Protein AF-A0A7L4RDP9-F1 (afdb_monomer)

Structure (mmCIF, N/CA/C/O backbone):
data_AF-A0A7L4RDP9-F1
#
_entry.id   AF-A0A7L4RDP9-F1
#
loop_
_atom_site.group_PDB
_atom_site.id
_atom_site.type_symbol
_atom_site.label_atom_id
_atom_site.label_alt_id
_atom_site.label_comp_id
_atom_site.label_asym_id
_atom_site.label_entity_id
_atom_site.label_seq_id
_atom_site.pdbx_PDB_ins_code
_atom_site.Cartn_x
_atom_site.Cartn_y
_atom_site.Cartn_z
_atom_site.occupancy
_atom_site.B_iso_or_equiv
_atom_site.auth_s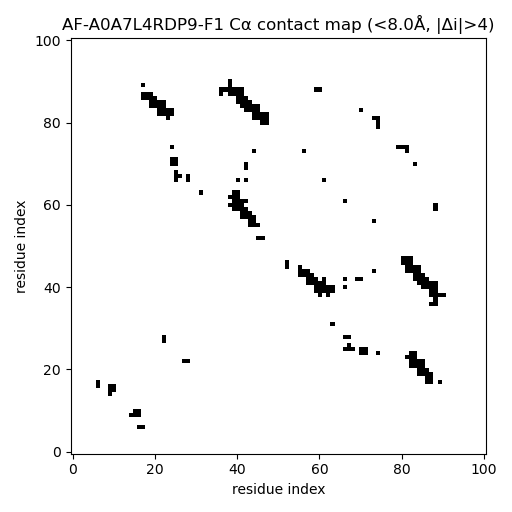eq_id
_atom_site.auth_comp_id
_atom_site.auth_asym_id
_atom_site.auth_atom_id
_atom_site.pdbx_PDB_model_num
ATOM 1 N N . MET A 1 1 ? -12.356 9.983 -6.455 1.00 62.16 1 MET A N 1
ATOM 2 C CA . MET A 1 1 ? -11.419 9.729 -5.339 1.00 62.16 1 MET A CA 1
ATOM 3 C C . MET A 1 1 ? -10.120 10.468 -5.641 1.00 62.16 1 MET A C 1
ATOM 5 O O . MET A 1 1 ? -9.216 9.878 -6.211 1.00 62.16 1 MET A O 1
ATOM 9 N N . ARG A 1 2 ? -10.048 11.765 -5.291 1.00 71.62 2 ARG A N 1
ATOM 10 C CA . ARG A 1 2 ? -8.986 12.687 -5.755 1.00 71.62 2 ARG A CA 1
ATOM 11 C C . ARG A 1 2 ? -7.548 12.222 -5.465 1.00 71.62 2 ARG A C 1
ATOM 13 O O . ARG A 1 2 ? -6.600 12.575 -6.150 1.00 71.62 2 ARG A O 1
ATOM 20 N N . LYS A 1 3 ? -7.402 11.374 -4.447 1.00 77.06 3 LYS A N 1
ATOM 21 C CA . LYS A 1 3 ? -6.139 10.816 -3.945 1.00 77.06 3 LYS A CA 1
ATOM 22 C C . LYS A 1 3 ? -5.421 9.913 -4.955 1.00 77.06 3 LYS A C 1
ATOM 24 O O . LYS A 1 3 ? -4.215 9.723 -4.847 1.00 77.06 3 LYS A O 1
ATOM 29 N N . LEU A 1 4 ? -6.159 9.365 -5.922 1.00 84.62 4 LEU A N 1
ATOM 30 C CA . LEU A 1 4 ? -5.625 8.494 -6.967 1.00 84.62 4 LEU A CA 1
ATOM 31 C C . LEU A 1 4 ? -5.551 9.186 -8.329 1.00 84.62 4 LEU A C 1
ATOM 33 O O . LEU A 1 4 ? -5.132 8.540 -9.278 1.00 84.62 4 LEU A O 1
ATOM 37 N N . ASP A 1 5 ? -5.908 10.471 -8.444 1.00 85.62 5 ASP A N 1
ATOM 38 C CA . ASP A 1 5 ? -5.995 11.157 -9.742 1.00 85.62 5 ASP A CA 1
ATOM 39 C C . ASP A 1 5 ? -4.660 11.113 -10.500 1.00 85.62 5 ASP A C 1
ATOM 41 O O . ASP A 1 5 ? -4.646 10.845 -11.697 1.00 85.62 5 ASP A O 1
ATOM 45 N N . GLY A 1 6 ? -3.530 11.262 -9.799 1.00 83.25 6 GLY A N 1
ATOM 46 C CA . GLY A 1 6 ? -2.202 11.113 -10.403 1.00 83.25 6 GLY A CA 1
ATOM 47 C C . GLY A 1 6 ? -1.947 9.707 -10.960 1.00 83.25 6 GLY A C 1
ATOM 48 O O . GLY A 1 6 ? -1.512 9.570 -12.099 1.00 83.25 6 GLY A O 1
ATOM 49 N N . LEU A 1 7 ? -2.266 8.657 -10.195 1.00 85.25 7 LEU A N 1
ATOM 50 C CA . LEU A 1 7 ? -2.105 7.261 -10.629 1.00 85.25 7 LEU A CA 1
ATOM 51 C C . LEU A 1 7 ? -3.071 6.903 -11.772 1.00 85.25 7 LEU A C 1
ATOM 53 O O . LEU A 1 7 ? -2.691 6.250 -12.743 1.00 85.25 7 LEU A O 1
ATOM 57 N N . ILE A 1 8 ? -4.313 7.388 -11.697 1.00 89.69 8 ILE A N 1
ATOM 58 C CA . ILE A 1 8 ? -5.325 7.245 -12.749 1.00 89.69 8 ILE A CA 1
ATOM 59 C C . ILE A 1 8 ? -4.841 7.909 -14.039 1.00 89.69 8 ILE A C 1
ATOM 61 O O . ILE A 1 8 ? -4.956 7.315 -15.109 1.00 89.69 8 ILE A O 1
ATOM 65 N N . GLU A 1 9 ? -4.269 9.108 -13.953 1.00 89.56 9 GLU A N 1
ATOM 66 C CA . GLU A 1 9 ? -3.780 9.844 -15.114 1.00 89.56 9 GLU A CA 1
ATOM 67 C C . GLU A 1 9 ? -2.547 9.187 -15.747 1.00 89.56 9 GLU A C 1
ATOM 69 O O . GLU A 1 9 ? -2.476 9.089 -16.974 1.00 89.56 9 GLU A O 1
ATOM 74 N N . LEU A 1 10 ? -1.615 8.668 -14.938 1.00 87.44 10 LEU A N 1
ATOM 75 C CA . LEU A 1 10 ? -0.493 7.861 -15.433 1.00 87.44 10 LEU A CA 1
ATOM 76 C C . LEU A 1 10 ? -0.998 6.637 -16.205 1.00 87.44 10 LEU A C 1
ATOM 78 O O . LEU A 1 10 ? -0.603 6.427 -17.354 1.00 87.44 10 LEU A O 1
ATOM 82 N N . ARG A 1 11 ? -1.934 5.881 -15.612 1.00 89.62 11 ARG A N 1
ATOM 83 C CA . ARG A 1 11 ? -2.554 4.713 -16.251 1.00 89.62 11 ARG A CA 1
ATOM 84 C C . ARG A 1 11 ? -3.277 5.094 -17.547 1.00 89.62 11 ARG A C 1
ATOM 86 O O . ARG A 1 11 ? -3.110 4.412 -18.554 1.00 89.62 11 ARG A O 1
ATOM 93 N N . ARG A 1 12 ? -4.027 6.202 -17.562 1.00 90.56 12 ARG A N 1
ATOM 94 C CA . ARG A 1 12 ? -4.745 6.702 -18.751 1.00 90.56 12 ARG A CA 1
ATOM 95 C C . ARG A 1 12 ? -3.804 7.045 -19.908 1.00 90.56 12 ARG A C 1
ATOM 97 O O . ARG A 1 12 ? -4.175 6.865 -21.062 1.00 90.56 12 ARG A O 1
ATOM 104 N N . ARG A 1 13 ? -2.597 7.532 -19.610 1.00 89.50 13 ARG A N 1
ATOM 105 C CA . ARG A 1 13 ? -1.572 7.878 -20.608 1.00 89.50 13 ARG A CA 1
ATOM 106 C C . ARG A 1 13 ? -0.695 6.698 -21.035 1.00 89.50 13 ARG A C 1
ATOM 108 O O . ARG A 1 13 ? 0.214 6.901 -21.833 1.00 89.50 13 ARG A O 1
ATOM 115 N N . GLY A 1 14 ? -0.931 5.495 -20.506 1.00 88.25 14 GLY A N 1
ATOM 116 C CA . GLY A 1 14 ? -0.085 4.327 -20.770 1.00 88.25 14 GLY A CA 1
ATOM 117 C C . GLY A 1 14 ? 1.329 4.458 -20.196 1.00 88.25 14 GLY A C 1
ATOM 118 O O . GLY A 1 14 ? 2.249 3.800 -20.675 1.00 88.25 14 GLY A O 1
ATOM 119 N N . LEU A 1 15 ? 1.521 5.329 -19.200 1.00 86.25 15 LEU A N 1
ATOM 120 C CA . LEU A 1 15 ? 2.798 5.481 -18.511 1.00 86.25 15 LEU A CA 1
ATOM 121 C C . LEU A 1 15 ? 2.956 4.394 -17.438 1.00 86.25 15 LEU A C 1
ATOM 123 O O . LEU A 1 15 ? 1.947 3.893 -16.931 1.00 86.25 15 LEU A O 1
ATOM 127 N N . PRO A 1 16 ? 4.199 4.051 -17.043 1.00 84.50 16 PRO A N 1
ATOM 128 C CA . PRO A 1 16 ? 4.434 3.131 -15.939 1.00 84.50 16 PRO A CA 1
ATOM 129 C C . PRO A 1 16 ? 3.688 3.590 -14.684 1.00 84.50 16 PRO A C 1
ATOM 131 O O . PRO A 1 16 ? 3.947 4.666 -14.146 1.00 84.50 16 PRO A O 1
ATOM 134 N N . CYS A 1 17 ? 2.755 2.763 -14.222 1.00 85.75 17 CYS A N 1
ATOM 135 C CA . CYS A 1 17 ? 2.006 2.981 -12.996 1.00 85.75 17 CYS A CA 1
ATOM 136 C C . CYS A 1 17 ? 1.878 1.657 -12.226 1.00 85.75 17 CYS A C 1
ATOM 138 O O . CYS A 1 17 ? 1.631 0.634 -12.870 1.00 85.75 17 CYS A O 1
ATOM 140 N N . PRO A 1 18 ? 2.057 1.633 -10.889 1.00 87.19 18 PRO A N 1
ATOM 141 C CA . PRO A 1 18 ? 1.870 0.408 -10.116 1.00 87.19 18 PRO A CA 1
ATOM 142 C C . PRO A 1 18 ? 0.435 -0.078 -10.234 1.00 87.19 18 PRO A C 1
ATOM 144 O O . PRO A 1 18 ? -0.476 0.722 -10.426 1.00 87.19 18 PRO A O 1
ATOM 147 N N . ASP A 1 19 ? 0.211 -1.376 -10.074 1.00 88.75 19 ASP A N 1
ATOM 148 C CA . ASP A 1 19 ? -1.142 -1.867 -9.865 1.00 88.75 19 ASP A CA 1
ATOM 149 C C . ASP A 1 19 ? -1.532 -1.655 -8.407 1.00 88.75 19 ASP A C 1
ATOM 151 O O . ASP A 1 19 ? -1.175 -2.425 -7.521 1.00 88.75 19 ASP A O 1
ATOM 155 N N . TRP A 1 20 ? -2.244 -0.557 -8.160 1.00 91.44 20 TRP A N 1
ATOM 156 C CA . TRP A 1 20 ? -2.780 -0.240 -6.843 1.00 91.44 20 TRP A CA 1
ATOM 157 C C . TRP A 1 20 ? -4.189 -0.811 -6.662 1.00 91.44 20 TRP A C 1
ATOM 159 O O . TRP A 1 20 ? -4.983 -0.916 -7.605 1.00 91.44 20 TRP A O 1
ATOM 169 N N . ARG A 1 21 ? -4.531 -1.096 -5.410 1.00 92.94 21 ARG A N 1
ATOM 170 C CA . ARG A 1 21 ? -5.887 -1.390 -4.948 1.00 92.94 21 ARG A CA 1
ATOM 171 C C . ARG A 1 21 ? -6.205 -0.512 -3.748 1.00 92.94 21 ARG A C 1
ATOM 173 O O . ARG A 1 21 ? -5.320 -0.151 -2.976 1.00 92.94 21 ARG A O 1
ATOM 180 N N . VAL A 1 22 ? -7.477 -0.161 -3.613 1.00 93.56 22 VAL A N 1
ATOM 181 C CA . VAL A 1 22 ? -7.997 0.472 -2.401 1.00 93.56 22 VAL A CA 1
ATOM 182 C C . VAL A 1 22 ? -8.680 -0.612 -1.593 1.00 93.56 22 VAL A C 1
ATOM 184 O O . VAL A 1 22 ? -9.544 -1.295 -2.139 1.00 93.56 22 VAL A O 1
ATOM 187 N N . VAL A 1 23 ? -8.292 -0.751 -0.332 1.00 94.06 23 VAL A N 1
ATOM 188 C CA . VAL A 1 23 ? -8.879 -1.707 0.609 1.00 94.06 23 VAL A CA 1
ATOM 189 C C . VAL A 1 23 ? -9.354 -0.992 1.869 1.00 94.06 23 VAL A C 1
ATOM 191 O O . VAL A 1 23 ? -8.795 0.039 2.247 1.00 94.06 23 VAL A O 1
ATOM 194 N N . ARG A 1 24 ? -10.383 -1.522 2.528 1.00 92.44 24 ARG A N 1
ATOM 195 C CA . ARG A 1 24 ? -10.910 -0.992 3.802 1.00 92.44 24 ARG A CA 1
ATOM 196 C C . ARG A 1 24 ? -10.493 -1.797 5.021 1.00 92.44 24 ARG A C 1
ATOM 198 O O . ARG A 1 24 ? -10.550 -1.301 6.140 1.00 92.44 24 ARG A O 1
ATOM 205 N N . ASN A 1 25 ? -10.110 -3.048 4.816 1.00 92.31 25 ASN A N 1
ATOM 206 C CA . ASN A 1 25 ? -9.785 -3.993 5.874 1.00 92.31 25 ASN A CA 1
ATOM 207 C C . ASN A 1 25 ? -8.910 -5.122 5.310 1.00 92.31 25 ASN A C 1
ATOM 209 O O . ASN A 1 25 ? -8.697 -5.228 4.100 1.00 92.31 25 ASN A O 1
ATOM 213 N N . ALA A 1 26 ? -8.413 -5.973 6.203 1.00 92.62 26 ALA A N 1
ATOM 214 C CA . ALA A 1 26 ? -7.555 -7.093 5.845 1.00 92.62 26 ALA A CA 1
ATOM 215 C C . ALA A 1 26 ? -8.286 -8.264 5.168 1.00 92.62 26 ALA A C 1
ATOM 217 O O . ALA A 1 26 ? -7.619 -9.192 4.735 1.00 92.62 26 ALA A O 1
ATOM 218 N N . SER A 1 27 ? -9.615 -8.250 5.017 1.00 92.44 27 SER A N 1
ATOM 219 C CA . SER A 1 27 ? -10.297 -9.256 4.189 1.00 92.44 27 SER A CA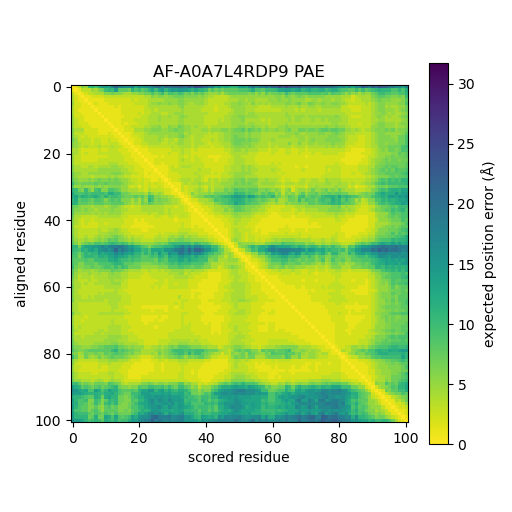 1
ATOM 220 C C . SER A 1 27 ? -10.365 -8.860 2.711 1.00 92.44 27 SER A C 1
ATOM 222 O O . SER A 1 27 ? -10.718 -9.673 1.871 1.00 92.44 27 SER A O 1
ATOM 224 N N . GLU A 1 28 ? -10.029 -7.615 2.360 1.00 93.81 28 GLU A N 1
ATOM 225 C CA . GLU A 1 28 ? -10.049 -7.125 0.972 1.00 93.81 28 GLU A CA 1
ATOM 226 C C . GLU A 1 28 ? -8.704 -7.319 0.232 1.00 93.81 28 GLU A C 1
ATOM 228 O O . GLU A 1 28 ? -8.540 -6.844 -0.893 1.00 93.81 28 GLU A O 1
ATOM 233 N N . ILE A 1 29 ? -7.727 -8.012 0.831 1.00 90.81 29 ILE A N 1
ATOM 234 C CA . ILE A 1 29 ? -6.370 -8.187 0.269 1.00 90.81 29 ILE A CA 1
ATOM 235 C C . ILE A 1 29 ? -6.148 -9.521 -0.464 1.00 90.81 29 ILE A C 1
ATOM 237 O O . ILE A 1 29 ? -5.011 -9.865 -0.784 1.00 90.81 29 ILE A O 1
ATOM 241 N N . ASP A 1 30 ? -7.203 -10.262 -0.796 1.00 88.94 30 ASP A N 1
ATOM 242 C CA . ASP A 1 30 ? -7.082 -11.536 -1.526 1.00 88.94 30 ASP A CA 1
ATOM 243 C C . ASP A 1 30 ? -6.371 -11.383 -2.883 1.00 88.94 30 ASP A C 1
ATOM 245 O O . ASP A 1 30 ? -5.653 -12.280 -3.331 1.00 88.94 30 ASP A O 1
ATOM 249 N N . PHE A 1 31 ? -6.468 -10.198 -3.498 1.00 86.38 31 PHE A N 1
ATOM 250 C CA . PHE A 1 31 ? -5.807 -9.870 -4.766 1.00 86.38 31 PHE A CA 1
ATOM 251 C C . PHE A 1 31 ? -4.274 -10.013 -4.718 1.00 86.38 31 PHE A C 1
ATOM 253 O O . PHE A 1 31 ? -3.636 -10.171 -5.760 1.00 86.38 31 PHE A O 1
ATOM 260 N N . LEU A 1 32 ? -3.658 -9.982 -3.528 1.00 86.12 32 LEU A N 1
ATOM 261 C CA . LEU A 1 32 ? -2.220 -10.221 -3.371 1.00 86.12 32 LEU A CA 1
ATOM 262 C C . LEU A 1 32 ? -1.828 -11.628 -3.852 1.00 86.12 32 LEU A C 1
ATOM 264 O O . LEU A 1 32 ? -0.661 -11.877 -4.161 1.00 86.12 32 LEU A O 1
ATOM 268 N N . GLY A 1 33 ? -2.782 -12.566 -3.892 1.00 80.69 33 GLY A N 1
ATOM 269 C CA . GLY A 1 33 ? -2.664 -13.898 -4.487 1.00 80.69 33 GLY A CA 1
ATOM 270 C C . GLY A 1 33 ? -2.151 -13.885 -5.926 1.00 80.69 33 GLY A C 1
ATOM 271 O O . GLY A 1 33 ? -1.330 -14.723 -6.287 1.00 80.69 33 GLY A O 1
ATOM 272 N N . GLU A 1 34 ? -2.591 -12.900 -6.702 1.00 80.81 34 GLU A N 1
ATOM 273 C CA . GLU A 1 34 ? -2.485 -12.864 -8.163 1.00 80.81 34 GLU A CA 1
ATOM 274 C C . GLU A 1 34 ? -1.282 -12.050 -8.660 1.00 80.81 34 GLU A C 1
ATOM 276 O O . GLU A 1 34 ? -0.904 -12.138 -9.828 1.00 80.81 34 GLU A O 1
ATOM 281 N N . GLN A 1 35 ? -0.671 -11.247 -7.785 1.00 81.56 35 GLN A N 1
ATOM 282 C CA . GLN A 1 35 ? 0.346 -10.267 -8.158 1.00 81.56 35 GLN A CA 1
ATOM 283 C C . GLN A 1 35 ? 1.730 -10.623 -7.610 1.00 81.56 35 GLN A C 1
ATOM 285 O O . GLN A 1 35 ? 1.902 -10.928 -6.427 1.00 81.56 35 GLN A O 1
ATOM 290 N N . ASN A 1 36 ? 2.742 -10.531 -8.476 1.00 83.50 36 ASN A N 1
ATOM 291 C CA . ASN A 1 36 ? 4.139 -10.686 -8.089 1.00 83.50 36 ASN A CA 1
ATOM 292 C C . ASN A 1 36 ? 4.728 -9.332 -7.661 1.00 83.50 36 ASN A C 1
ATOM 294 O O . ASN A 1 36 ? 4.822 -8.409 -8.469 1.00 83.50 36 ASN A O 1
ATOM 298 N N . ALA A 1 37 ? 5.148 -9.231 -6.401 1.00 89.19 37 ALA A N 1
ATOM 299 C CA . ALA A 1 37 ? 5.760 -8.039 -5.822 1.00 89.19 37 ALA A CA 1
ATOM 300 C C . ALA A 1 37 ? 7.052 -8.434 -5.077 1.00 89.19 37 ALA A C 1
ATOM 302 O O . ALA A 1 37 ? 7.036 -8.595 -3.855 1.00 89.19 37 ALA A O 1
ATOM 303 N N . PRO A 1 38 ? 8.179 -8.633 -5.790 1.00 89.25 38 PRO A N 1
ATOM 304 C CA . PRO A 1 38 ? 9.404 -9.201 -5.214 1.00 89.25 38 PRO A CA 1
ATOM 305 C C . PRO A 1 38 ? 10.053 -8.306 -4.150 1.00 89.25 38 PRO A C 1
ATOM 307 O O . PRO A 1 38 ? 10.793 -8.786 -3.300 1.00 89.25 38 PRO A O 1
ATOM 310 N N . LEU A 1 39 ? 9.763 -7.004 -4.185 1.00 92.00 39 LEU A N 1
ATOM 311 C CA . LEU A 1 39 ? 10.233 -6.028 -3.201 1.00 92.00 39 LEU A CA 1
ATOM 312 C C . LEU A 1 39 ? 9.226 -5.814 -2.060 1.00 92.00 39 LEU A C 1
ATOM 314 O O . LEU A 1 39 ? 9.425 -4.936 -1.228 1.00 92.00 39 LEU A O 1
ATOM 318 N N . GLY A 1 40 ? 8.136 -6.581 -2.027 1.00 94.50 40 GLY A N 1
ATOM 319 C CA . GLY A 1 40 ? 7.033 -6.389 -1.095 1.00 94.50 40 GLY A CA 1
ATOM 320 C C . GLY A 1 40 ? 6.067 -5.289 -1.533 1.00 94.50 40 GLY A C 1
ATOM 321 O O . GLY A 1 40 ? 5.958 -4.950 -2.713 1.00 94.50 40 GLY A O 1
ATOM 322 N N . TRP A 1 41 ? 5.342 -4.750 -0.560 1.00 96.06 41 TRP A N 1
ATOM 323 C CA . TRP A 1 41 ? 4.191 -3.878 -0.767 1.00 96.06 41 TRP A CA 1
ATOM 324 C C . TRP A 1 41 ? 4.338 -2.548 -0.032 1.00 96.06 41 TRP A C 1
ATOM 326 O O . TRP A 1 41 ? 4.949 -2.454 1.036 1.00 96.06 41 TRP A O 1
ATOM 336 N N . ILE A 1 42 ? 3.733 -1.517 -0.611 1.00 95.75 42 ILE A N 1
ATOM 337 C CA . ILE A 1 42 ? 3.497 -0.215 0.001 1.00 95.75 42 ILE A CA 1
ATOM 338 C C . ILE A 1 42 ? 2.041 -0.175 0.449 1.00 95.75 42 ILE A C 1
ATOM 340 O O . ILE A 1 42 ? 1.140 -0.455 -0.339 1.00 95.75 42 ILE A O 1
ATOM 344 N N . ILE A 1 43 ? 1.824 0.210 1.702 1.00 96.50 43 ILE A N 1
ATOM 345 C CA . ILE A 1 43 ? 0.509 0.397 2.310 1.00 96.50 43 ILE A CA 1
ATOM 346 C C . ILE A 1 43 ? 0.460 1.838 2.800 1.00 96.50 43 ILE A C 1
ATOM 348 O O . ILE A 1 43 ? 1.194 2.212 3.716 1.00 96.50 43 ILE A O 1
ATOM 352 N N . ARG A 1 44 ? -0.378 2.663 2.174 1.00 93.75 44 ARG A N 1
ATOM 353 C CA . ARG A 1 44 ? -0.609 4.055 2.575 1.00 93.75 44 ARG A CA 1
ATOM 354 C C . ARG A 1 44 ? -2.014 4.193 3.124 1.00 93.75 44 ARG A C 1
ATOM 356 O O . ARG A 1 44 ? -2.969 3.852 2.432 1.00 93.75 44 ARG A O 1
ATOM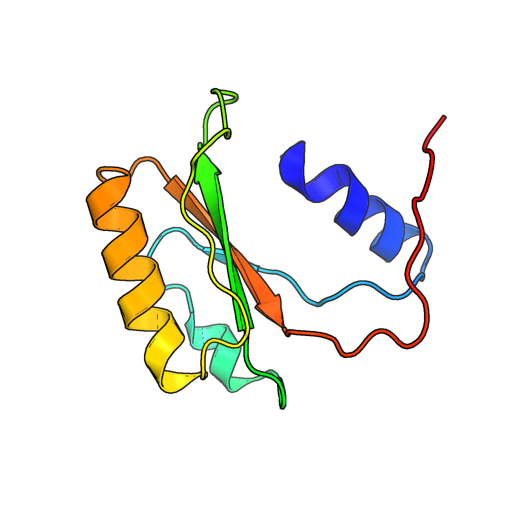 363 N N . SER A 1 45 ? -2.139 4.764 4.313 1.00 93.44 45 SER A N 1
ATOM 364 C CA . SER A 1 45 ? -3.450 5.104 4.855 1.00 93.44 45 SER A CA 1
ATOM 365 C C . SER A 1 45 ? -3.937 6.457 4.347 1.00 93.44 45 SER A C 1
ATOM 367 O O . SER A 1 45 ? -3.165 7.405 4.202 1.00 93.44 45 SER A O 1
ATOM 369 N N . CYS A 1 46 ? -5.239 6.543 4.121 1.00 90.31 46 CYS A N 1
ATOM 370 C CA . CYS A 1 46 ? -5.966 7.720 3.675 1.00 90.31 46 CYS A CA 1
ATOM 371 C C . CYS A 1 46 ? -7.284 7.804 4.452 1.00 90.31 46 CYS A C 1
ATOM 373 O O . CYS A 1 46 ? -7.831 6.785 4.858 1.00 90.31 46 CYS A O 1
ATOM 375 N N . LEU A 1 47 ? -7.835 9.000 4.637 1.00 87.69 47 LEU A N 1
ATOM 376 C CA . LEU A 1 47 ? -9.189 9.159 5.188 1.00 87.69 47 LEU A CA 1
A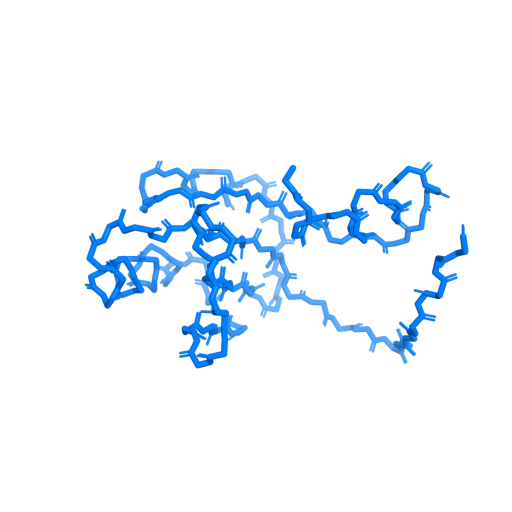TOM 377 C C . LEU A 1 47 ? -10.218 9.095 4.050 1.00 87.69 47 LEU A C 1
ATOM 379 O O . LEU A 1 47 ? -9.920 9.543 2.941 1.00 87.69 47 LEU A O 1
ATOM 383 N N . GLU A 1 48 ? -11.418 8.551 4.270 1.00 78.56 48 GLU A N 1
ATOM 384 C CA . GLU A 1 48 ? -12.467 8.566 3.228 1.00 78.56 48 GLU A CA 1
ATOM 385 C C . GLU A 1 48 ? -12.875 10.005 2.879 1.00 78.56 48 GLU A C 1
ATOM 387 O O . GLU A 1 48 ? -12.865 10.410 1.711 1.00 78.56 48 GLU A O 1
ATOM 392 N N . GLU A 1 49 ? -13.115 10.812 3.907 1.00 74.81 49 GLU A N 1
ATOM 393 C CA . GLU A 1 49 ? -13.452 12.227 3.795 1.00 74.81 49 GLU A CA 1
ATOM 394 C C . GLU A 1 49 ? -12.173 13.066 3.700 1.00 74.81 49 GLU A C 1
ATOM 396 O O . GLU A 1 49 ? -11.131 12.669 4.214 1.00 74.81 49 GLU A O 1
ATOM 401 N N . GLY A 1 50 ? -12.202 14.196 2.988 1.00 65.19 50 GLY A N 1
ATOM 402 C CA . GLY A 1 50 ? -11.026 15.008 2.622 1.00 65.19 50 GLY A CA 1
ATOM 403 C C . GLY A 1 50 ? -10.320 15.732 3.779 1.00 65.19 50 GLY A C 1
ATOM 404 O O . GLY A 1 50 ? -10.024 16.916 3.654 1.00 65.19 50 GLY A O 1
ATOM 405 N N . GLY A 1 51 ? -10.085 15.042 4.894 1.00 70.31 51 GLY A N 1
ATOM 406 C CA . GLY A 1 51 ? -9.356 15.517 6.059 1.00 70.31 51 GLY A CA 1
ATOM 407 C C . GLY A 1 51 ? -7.844 15.555 5.848 1.00 70.31 51 GLY A C 1
ATOM 408 O O . GLY A 1 51 ? -7.312 15.112 4.830 1.00 70.31 51 GLY A O 1
ATOM 409 N N . ASN A 1 52 ? -7.151 16.109 6.843 1.00 74.50 52 ASN A N 1
ATOM 410 C CA . ASN A 1 52 ? -5.700 16.227 6.834 1.00 74.50 52 ASN A CA 1
ATOM 411 C C . ASN A 1 52 ? -5.044 14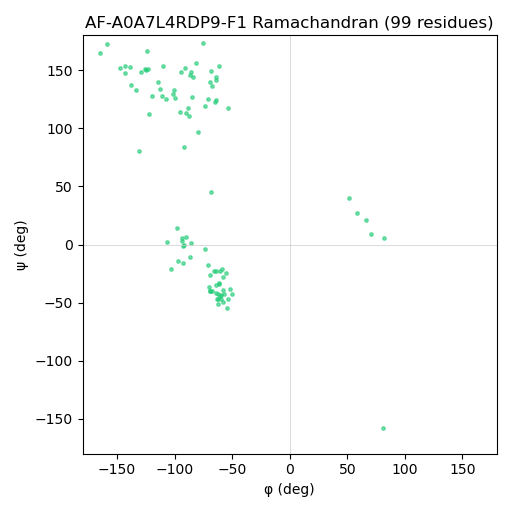.837 6.873 1.00 74.50 52 ASN A C 1
ATOM 413 O O . ASN A 1 52 ? -5.275 14.064 7.800 1.00 74.50 52 ASN A O 1
ATOM 417 N N . GLU A 1 53 ? -4.216 14.539 5.873 1.00 78.06 53 GLU A N 1
ATOM 418 C CA . GLU A 1 53 ? -3.490 13.269 5.770 1.00 78.06 53 GLU A CA 1
ATOM 419 C C . GLU A 1 53 ? -2.089 13.315 6.401 1.00 78.06 53 GLU A C 1
ATOM 421 O O . GLU A 1 53 ? -1.364 12.317 6.393 1.00 78.06 53 GLU A O 1
ATOM 426 N N . LEU A 1 54 ? -1.682 14.469 6.940 1.00 79.81 54 LEU A N 1
ATOM 427 C CA . LEU A 1 54 ? -0.379 14.626 7.571 1.00 79.81 54 LEU A CA 1
ATOM 428 C C . LEU A 1 54 ? -0.277 13.724 8.810 1.00 79.81 54 LEU A C 1
ATOM 430 O O . LEU A 1 54 ? -1.094 13.809 9.724 1.00 79.81 54 LEU A O 1
ATOM 434 N N . GLY A 1 55 ? 0.749 12.873 8.844 1.00 83.38 55 GLY A N 1
ATOM 435 C CA . GLY A 1 55 ? 0.982 11.943 9.951 1.00 83.38 55 GLY A CA 1
ATOM 436 C C . GLY A 1 55 ? 0.160 10.653 9.892 1.00 83.38 55 GLY A C 1
ATOM 437 O O . GLY A 1 55 ? 0.251 9.854 10.824 1.00 83.38 55 GLY A O 1
ATOM 438 N N . LEU A 1 56 ? -0.609 10.412 8.820 1.00 90.06 56 LEU A N 1
ATOM 439 C CA . LEU A 1 56 ? -1.244 9.110 8.622 1.00 90.06 56 LEU A CA 1
ATOM 440 C C . LEU A 1 56 ? -0.185 8.014 8.426 1.00 90.06 56 LEU A C 1
ATOM 442 O O . LEU A 1 56 ? 0.832 8.244 7.761 1.00 90.06 56 LEU A O 1
ATOM 446 N N . PRO A 1 57 ? -0.412 6.815 8.988 1.00 92.94 57 PRO A N 1
ATOM 447 C CA . PRO A 1 57 ? 0.570 5.752 8.925 1.00 92.94 57 PRO A CA 1
ATOM 448 C C . PRO A 1 57 ? 0.713 5.225 7.495 1.00 92.94 57 PRO A C 1
ATOM 450 O O . PRO A 1 57 ? -0.263 5.057 6.753 1.00 92.94 57 PRO A O 1
ATOM 453 N N . TRP A 1 58 ? 1.954 4.945 7.118 1.00 94.88 58 TRP A N 1
ATOM 454 C CA . TRP A 1 58 ? 2.298 4.252 5.887 1.00 94.88 58 TRP A CA 1
ATOM 455 C C . TRP A 1 58 ? 3.499 3.339 6.138 1.00 94.88 58 TRP A C 1
ATOM 457 O O . TRP A 1 58 ? 4.299 3.586 7.043 1.00 94.88 58 TRP A O 1
ATOM 467 N N . LYS A 1 59 ? 3.621 2.274 5.347 1.00 96.12 59 LYS A N 1
ATOM 468 C CA . LYS A 1 59 ? 4.752 1.341 5.394 1.00 96.12 59 LYS A CA 1
ATOM 469 C C . LYS A 1 59 ? 5.099 0.889 3.981 1.00 96.12 59 LYS A C 1
ATOM 471 O O . LYS A 1 59 ? 4.218 0.788 3.131 1.00 96.12 59 LYS A O 1
ATOM 476 N N . ALA A 1 60 ? 6.376 0.634 3.732 1.00 95.25 60 ALA A N 1
ATOM 477 C CA . ALA A 1 60 ? 6.884 0.080 2.479 1.00 95.25 60 ALA A CA 1
ATOM 478 C C . ALA A 1 60 ? 7.676 -1.201 2.747 1.00 95.25 60 ALA A C 1
ATOM 480 O O . ALA A 1 60 ? 8.032 -1.484 3.891 1.00 95.25 60 ALA A O 1
ATOM 481 N N . TYR A 1 61 ? 7.950 -1.950 1.678 1.00 95.19 61 TYR A N 1
ATOM 482 C CA . TYR A 1 61 ? 8.668 -3.227 1.689 1.00 95.19 61 TYR A CA 1
ATOM 483 C C . TYR A 1 61 ? 8.006 -4.298 2.566 1.00 95.19 61 TYR A C 1
ATOM 485 O O . TYR A 1 61 ? 8.667 -5.204 3.070 1.00 95.19 61 TYR A O 1
ATOM 493 N N . VAL A 1 62 ? 6.686 -4.194 2.746 1.00 96.69 62 VAL A N 1
ATOM 494 C CA . VAL A 1 62 ? 5.900 -5.129 3.555 1.00 96.69 62 VAL A CA 1
ATOM 495 C C . VAL A 1 62 ? 5.818 -6.457 2.821 1.00 96.69 62 VAL A C 1
ATOM 497 O O . VAL A 1 62 ? 5.398 -6.494 1.661 1.00 96.69 62 VAL A O 1
ATOM 500 N N . GLN A 1 63 ? 6.220 -7.552 3.463 1.00 95.75 63 GLN A N 1
ATOM 501 C CA . GLN A 1 63 ? 6.113 -8.864 2.839 1.00 95.75 63 GLN A CA 1
ATOM 502 C C . GLN A 1 63 ? 4.646 -9.258 2.711 1.00 95.75 63 GLN A C 1
ATOM 504 O O . GLN A 1 63 ? 3.813 -8.890 3.535 1.00 95.75 63 GLN A O 1
ATOM 509 N N . LYS A 1 64 ? 4.314 -10.042 1.680 1.00 94.19 64 LYS A N 1
ATOM 510 C CA . LYS A 1 64 ? 2.923 -10.424 1.377 1.00 94.19 64 LYS A CA 1
ATOM 511 C C . LYS A 1 64 ? 2.165 -10.970 2.597 1.00 94.19 64 LYS A C 1
ATOM 513 O O . LYS A 1 64 ? 1.018 -10.598 2.805 1.00 94.19 64 LYS A O 1
ATOM 518 N N . HIS A 1 65 ? 2.809 -11.813 3.406 1.00 94.06 65 HIS A N 1
ATOM 519 C CA . HIS A 1 65 ? 2.203 -12.413 4.601 1.00 94.06 65 HIS A CA 1
ATOM 520 C C . HIS A 1 65 ? 1.989 -11.416 5.757 1.00 94.06 65 HIS A C 1
ATOM 522 O O . HIS A 1 65 ? 1.205 -11.691 6.655 1.00 94.06 65 HIS A O 1
ATOM 528 N N . GLU A 1 66 ? 2.657 -10.261 5.733 1.00 96.44 66 GLU A N 1
ATOM 529 C CA . GLU A 1 66 ? 2.541 -9.210 6.751 1.00 96.44 66 GLU A CA 1
ATOM 530 C C . GLU A 1 66 ? 1.480 -8.160 6.396 1.00 96.44 66 GLU A C 1
ATOM 532 O O . GLU A 1 66 ? 1.070 -7.388 7.263 1.00 96.44 66 GLU A O 1
ATOM 537 N N . VAL A 1 67 ? 1.034 -8.098 5.132 1.00 96.19 67 VAL A N 1
ATOM 538 C CA . VAL A 1 67 ? 0.133 -7.035 4.653 1.00 96.19 67 VAL A CA 1
ATOM 539 C C . VAL A 1 67 ? -1.158 -6.981 5.470 1.00 96.19 67 VAL A C 1
ATOM 541 O O . VAL A 1 67 ? -1.571 -5.889 5.852 1.00 96.19 67 VAL A O 1
ATOM 544 N N . ALA A 1 68 ? -1.749 -8.138 5.791 1.00 96.12 68 ALA A N 1
ATOM 545 C CA . ALA A 1 68 ? -2.952 -8.234 6.621 1.00 96.12 68 ALA A CA 1
ATOM 546 C C . ALA A 1 68 ? -2.771 -7.527 7.973 1.00 96.12 68 ALA A C 1
ATOM 548 O O . ALA A 1 68 ? -3.517 -6.605 8.293 1.00 96.12 68 ALA A O 1
ATOM 549 N N . GLY A 1 69 ? -1.719 -7.898 8.709 1.00 96.62 69 GLY A N 1
ATOM 550 C CA . GLY A 1 69 ? -1.446 -7.352 10.037 1.00 96.62 69 GLY A CA 1
ATOM 551 C C . GLY A 1 69 ? -1.143 -5.853 10.014 1.00 96.62 69 GLY A C 1
ATOM 552 O O . GLY A 1 69 ? -1.560 -5.128 10.910 1.00 96.62 69 GLY A O 1
ATOM 553 N N . VAL A 1 70 ? -0.479 -5.351 8.965 1.00 96.81 70 VAL A N 1
ATOM 554 C CA . VAL A 1 70 ? -0.239 -3.903 8.819 1.00 96.81 70 VAL A CA 1
ATOM 555 C C . VAL A 1 70 ? -1.539 -3.144 8.536 1.00 96.81 70 VAL A C 1
ATOM 557 O O . VAL A 1 70 ? -1.745 -2.059 9.078 1.00 96.81 70 VAL A O 1
ATOM 560 N N . VAL A 1 71 ? -2.428 -3.697 7.704 1.00 95.75 71 VAL A N 1
ATOM 561 C CA . VAL A 1 71 ? -3.745 -3.094 7.443 1.00 95.75 71 VAL A CA 1
ATOM 562 C C . VAL A 1 71 ? -4.595 -3.068 8.717 1.00 95.75 71 VAL A C 1
ATOM 564 O O . VAL A 1 71 ? -5.231 -2.052 8.994 1.00 95.75 71 VAL A O 1
ATOM 567 N N . GLU A 1 72 ? -4.579 -4.137 9.514 1.00 95.19 72 GLU A N 1
ATOM 568 C CA . GLU A 1 72 ? -5.263 -4.194 10.813 1.00 95.19 72 GLU A CA 1
ATOM 569 C C . GLU A 1 72 ? -4.710 -3.153 11.791 1.00 95.19 72 GLU A C 1
ATOM 571 O O . GLU A 1 72 ? -5.477 -2.325 12.285 1.00 95.19 72 GLU A O 1
ATOM 576 N N . GLU A 1 73 ? -3.386 -3.106 11.979 1.00 95.50 73 GLU A N 1
ATOM 577 C CA . GLU A 1 73 ? -2.718 -2.115 12.836 1.00 95.50 73 GLU A CA 1
ATOM 578 C C . GLU A 1 73 ? -3.119 -0.685 12.442 1.00 95.50 73 GLU A C 1
ATOM 580 O O . GLU A 1 73 ? -3.466 0.151 13.281 1.00 95.50 73 GLU A O 1
ATOM 585 N N . PHE A 1 74 ? -3.095 -0.375 11.144 1.00 95.12 74 PHE A N 1
ATOM 586 C CA . PHE A 1 74 ? -3.438 0.962 10.674 1.00 95.12 74 PHE A CA 1
ATOM 587 C C . PHE A 1 74 ? -4.931 1.258 10.839 1.00 95.12 74 PHE A C 1
ATOM 589 O O . PHE A 1 74 ? -5.293 2.384 11.189 1.00 95.12 74 PHE A O 1
ATOM 596 N N . SER A 1 75 ? -5.799 0.266 10.636 1.00 93.12 75 SER A N 1
ATOM 597 C CA . SER A 1 75 ? -7.243 0.395 10.845 1.00 93.12 75 SER A CA 1
ATOM 598 C C . SER A 1 75 ? -7.591 0.710 12.296 1.00 93.12 75 SER A C 1
ATOM 600 O O . SER A 1 75 ? -8.379 1.628 12.546 1.00 93.12 75 SER A O 1
ATOM 602 N N . GLU A 1 76 ? -6.945 0.047 13.257 1.00 92.56 76 GLU A N 1
ATOM 603 C CA . GLU A 1 76 ? -7.102 0.339 14.685 1.00 92.56 76 GLU A CA 1
ATOM 604 C C . GLU A 1 76 ? -6.699 1.781 15.012 1.00 92.56 76 GLU A C 1
ATOM 606 O O . GLU A 1 76 ? -7.456 2.523 15.648 1.00 92.56 76 GLU A O 1
ATOM 611 N N . ARG A 1 77 ? -5.544 2.227 14.500 1.00 91.12 77 ARG A N 1
ATOM 612 C CA . ARG A 1 77 ? -5.044 3.601 14.699 1.00 91.12 77 ARG A CA 1
ATOM 613 C C . ARG A 1 77 ? -5.991 4.651 14.121 1.00 91.12 77 ARG A C 1
ATOM 615 O O . ARG A 1 77 ? -6.125 5.735 14.690 1.00 91.12 77 ARG A O 1
ATOM 622 N N . LEU A 1 78 ? -6.678 4.327 13.026 1.00 89.31 78 LEU A N 1
ATOM 623 C CA . LEU A 1 78 ? -7.654 5.200 12.368 1.00 89.31 78 LEU A CA 1
ATOM 624 C C . LEU A 1 78 ? -9.097 4.975 12.827 1.00 89.31 78 LEU A C 1
ATOM 626 O O . LEU A 1 78 ? -10.007 5.633 12.316 1.00 89.31 78 LEU A O 1
ATOM 630 N N . ARG A 1 79 ? -9.319 4.085 13.803 1.00 88.31 79 ARG A N 1
ATOM 631 C CA . ARG A 1 79 ? -10.641 3.735 14.344 1.00 88.31 79 ARG A CA 1
ATOM 632 C C . ARG A 1 79 ? -11.642 3.364 13.241 1.00 88.31 79 ARG A C 1
ATOM 634 O O . ARG A 1 79 ? -12.787 3.813 13.270 1.00 88.31 79 ARG A O 1
ATOM 641 N N . GLY A 1 80 ? -11.180 2.625 12.231 1.00 79.94 80 GLY A N 1
ATOM 642 C CA . GLY A 1 80 ? -11.995 2.167 11.099 1.00 79.94 80 GLY A CA 1
ATOM 643 C C . GLY A 1 80 ? -12.443 3.253 10.110 1.00 79.94 80 GLY A C 1
ATOM 644 O O . GLY A 1 80 ? -13.255 2.971 9.238 1.00 79.94 80 GLY A O 1
ATOM 645 N N . LYS A 1 81 ? -11.938 4.491 10.215 1.00 83.88 81 LYS A N 1
ATOM 646 C CA . LYS A 1 81 ? -12.279 5.601 9.294 1.00 83.88 81 LYS A CA 1
ATOM 647 C C . LYS A 1 81 ? -11.331 5.722 8.094 1.00 83.88 81 LYS A C 1
ATOM 649 O O . LYS A 1 81 ? -11.448 6.653 7.293 1.00 83.88 81 LYS A O 1
ATOM 654 N N . GLY A 1 82 ? -10.338 4.841 8.029 1.00 87.50 82 GLY A N 1
ATOM 655 C CA . GLY A 1 82 ? -9.300 4.848 7.010 1.00 87.50 82 GLY A CA 1
ATOM 656 C C . GLY A 1 82 ? -9.624 3.932 5.835 1.00 87.50 82 GLY A C 1
ATOM 657 O O . GLY A 1 82 ? -10.226 2.878 6.000 1.00 87.50 82 GLY A O 1
ATOM 658 N N . ILE A 1 83 ? -9.154 4.324 4.658 1.00 92.88 83 ILE A N 1
ATOM 659 C CA . ILE A 1 83 ? -8.942 3.442 3.510 1.00 92.88 83 ILE A CA 1
ATOM 660 C C . ILE A 1 83 ? -7.444 3.293 3.289 1.00 92.88 83 ILE A C 1
ATOM 662 O O . ILE A 1 83 ? -6.665 4.195 3.605 1.00 92.8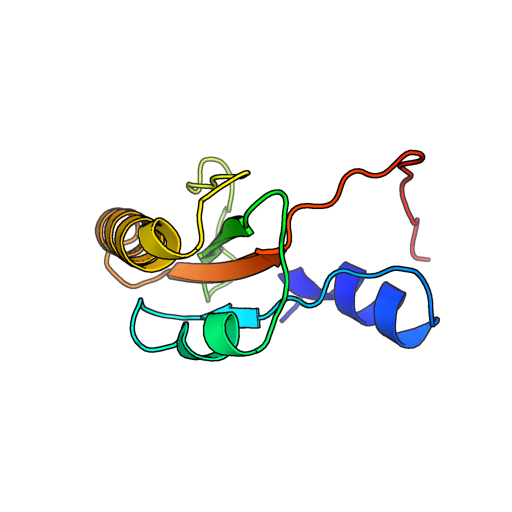8 83 ILE A O 1
ATOM 666 N N . PHE A 1 84 ? -7.038 2.182 2.696 1.00 94.19 84 PHE A N 1
ATOM 667 C CA . PHE A 1 84 ? -5.638 1.875 2.452 1.00 94.19 84 PHE A CA 1
ATOM 668 C C . PHE A 1 84 ? -5.403 1.716 0.961 1.00 94.19 84 PHE A C 1
ATOM 670 O O . PHE A 1 84 ? -6.091 0.956 0.285 1.00 94.19 84 PHE A O 1
ATOM 677 N N . ILE A 1 85 ? -4.422 2.443 0.442 1.00 94.31 85 ILE A N 1
ATOM 678 C CA . ILE A 1 85 ? -3.908 2.233 -0.906 1.00 94.31 85 ILE A CA 1
ATOM 679 C C . ILE A 1 85 ? -2.773 1.225 -0.774 1.00 94.31 85 ILE A C 1
ATOM 681 O O . ILE A 1 85 ? -1.743 1.526 -0.166 1.00 94.31 85 ILE A O 1
ATOM 685 N N . VAL A 1 86 ? -2.981 0.034 -1.327 1.00 95.44 86 VAL A N 1
ATOM 686 C CA . VAL A 1 86 ? -2.005 -1.055 -1.346 1.00 95.44 86 VAL A CA 1
ATOM 687 C C . VAL A 1 86 ? -1.478 -1.196 -2.765 1.00 95.44 86 VAL A C 1
ATOM 689 O O . VAL A 1 86 ? -2.257 -1.320 -3.709 1.00 95.44 86 VAL A O 1
ATOM 692 N N . GLN A 1 87 ? -0.161 -1.142 -2.928 1.00 93.94 87 GLN A N 1
ATOM 693 C CA . GLN A 1 87 ? 0.492 -1.222 -4.235 1.00 93.94 87 GLN A CA 1
ATOM 694 C C . GLN A 1 87 ? 1.859 -1.909 -4.120 1.00 93.94 87 GLN A C 1
ATOM 696 O O . GLN A 1 87 ? 2.480 -1.828 -3.058 1.00 93.94 87 GLN A O 1
ATOM 701 N N . PRO A 1 88 ? 2.360 -2.574 -5.171 1.00 93.44 88 PRO A N 1
ATOM 702 C CA . PRO A 1 88 ? 3.674 -3.203 -5.133 1.00 93.44 88 PRO A CA 1
ATOM 703 C C . PRO A 1 88 ? 4.790 -2.164 -4.957 1.00 93.44 88 PRO A C 1
ATOM 705 O O . PRO A 1 88 ? 4.735 -1.062 -5.508 1.00 93.44 88 PRO A O 1
ATOM 708 N N . CYS A 1 89 ? 5.832 -2.528 -4.211 1.00 91.50 89 CYS A N 1
ATOM 709 C CA . CYS A 1 89 ? 7.081 -1.775 -4.173 1.00 91.50 89 CYS A CA 1
ATOM 710 C C . CYS A 1 89 ? 7.794 -1.872 -5.521 1.00 91.50 89 CYS A C 1
ATOM 712 O O . CYS A 1 89 ? 7.923 -2.954 -6.097 1.00 91.50 89 CYS A O 1
ATOM 714 N N . TRP A 1 90 ? 8.309 -0.741 -5.993 1.00 85.69 90 TRP A N 1
ATOM 715 C CA . TRP A 1 90 ? 9.073 -0.643 -7.230 1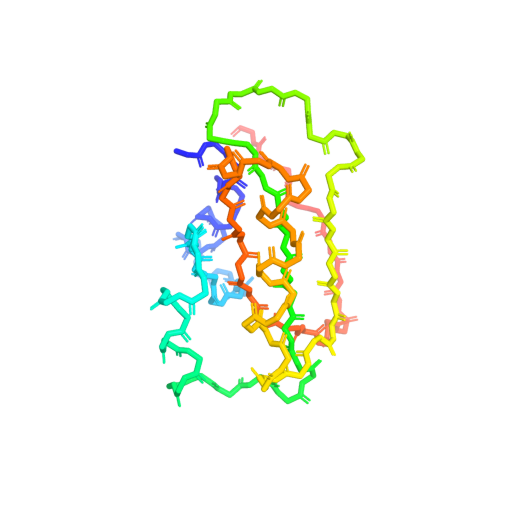.00 85.69 90 TRP A CA 1
ATOM 716 C C . TRP A 1 90 ? 10.516 -0.245 -6.933 1.00 85.69 90 TRP A C 1
ATOM 718 O O . TRP A 1 90 ? 10.759 0.642 -6.117 1.00 85.69 90 TRP A O 1
ATOM 728 N N . ASN A 1 91 ? 11.471 -0.850 -7.638 1.00 76.31 91 ASN A N 1
ATOM 729 C CA . ASN A 1 91 ? 12.824 -0.319 -7.764 1.00 76.31 91 ASN A CA 1
ATOM 730 C C . ASN A 1 91 ? 12.879 0.567 -9.010 1.00 76.31 91 ASN A C 1
ATOM 732 O O . ASN A 1 91 ? 13.254 0.155 -10.104 1.00 76.31 91 ASN A O 1
ATOM 736 N N . SER A 1 92 ? 12.470 1.818 -8.865 1.00 66.06 92 SER A N 1
ATOM 737 C CA . SER A 1 92 ? 12.591 2.767 -9.963 1.00 66.06 92 SER A CA 1
ATOM 738 C C . SER A 1 92 ? 14.054 3.182 -10.143 1.00 66.06 92 SER A C 1
ATOM 740 O O . SER A 1 92 ? 14.639 3.779 -9.243 1.00 66.06 92 SER A O 1
ATOM 742 N N . VAL A 1 93 ? 14.621 2.910 -11.322 1.00 64.88 93 VAL A N 1
ATOM 743 C CA . VAL A 1 93 ? 15.930 3.452 -11.746 1.00 64.88 93 VAL A CA 1
ATOM 744 C C . VAL A 1 93 ? 15.836 4.962 -12.012 1.00 64.88 93 VAL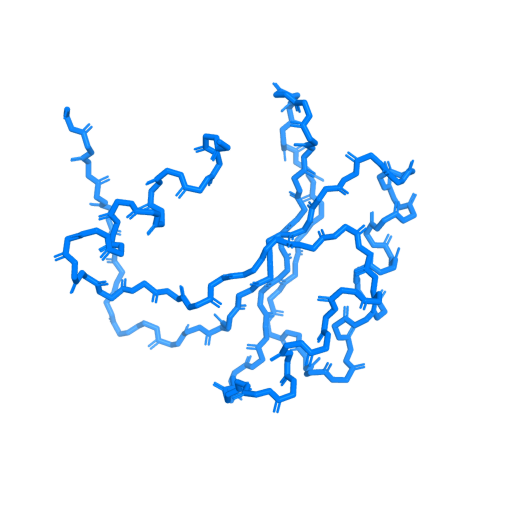 A C 1
ATOM 746 O O . VAL A 1 93 ? 16.815 5.685 -11.861 1.00 64.88 93 VAL A O 1
ATOM 749 N N . VAL A 1 94 ? 14.643 5.452 -12.367 1.00 64.44 94 VAL A N 1
ATOM 750 C CA . VAL A 1 94 ? 14.345 6.870 -12.603 1.00 64.44 94 VAL A CA 1
ATOM 751 C C . VAL A 1 94 ? 13.046 7.233 -11.889 1.00 64.44 94 VAL A C 1
ATOM 753 O O . VAL A 1 94 ? 12.049 6.526 -12.024 1.00 64.44 94 VAL A O 1
ATOM 756 N N . SER A 1 95 ? 13.048 8.346 -11.159 1.00 69.25 95 SER A N 1
ATOM 757 C CA . SER A 1 95 ? 11.854 8.957 -10.571 1.00 69.25 95 SER A CA 1
ATOM 758 C C . SER A 1 95 ? 11.708 10.401 -11.058 1.00 69.25 95 SER A C 1
ATOM 760 O O . SER A 1 95 ? 12.686 11.061 -11.407 1.00 69.25 95 SER A O 1
ATOM 762 N N . GLY A 1 96 ? 10.473 10.894 -11.127 1.00 69.19 96 GLY A N 1
ATOM 763 C CA . GLY A 1 96 ? 10.180 12.242 -11.600 1.00 69.19 96 GLY A CA 1
ATOM 764 C C . GLY A 1 96 ? 8.767 12.677 -11.233 1.00 69.19 96 GLY A C 1
ATOM 765 O O . GLY A 1 96 ? 7.931 11.854 -10.865 1.00 69.19 96 GLY A O 1
ATOM 766 N N . ASN A 1 97 ? 8.507 13.979 -11.336 1.00 71.50 97 ASN A N 1
ATOM 767 C CA . ASN A 1 97 ? 7.197 14.563 -11.061 1.00 71.50 97 ASN A CA 1
ATOM 768 C C . ASN A 1 97 ? 6.456 14.838 -12.369 1.00 71.50 97 ASN A C 1
ATOM 770 O O . ASN A 1 97 ? 7.009 15.448 -13.284 1.00 71.50 97 ASN A O 1
ATOM 774 N N . LEU A 1 98 ? 5.188 14.438 -12.434 1.00 67.94 98 LEU A N 1
ATOM 775 C CA . LEU A 1 98 ? 4.300 14.810 -13.527 1.00 67.94 98 LEU A CA 1
ATOM 776 C C . LEU A 1 98 ? 3.498 16.048 -13.106 1.00 67.94 98 LEU A C 1
ATOM 778 O O . LEU A 1 98 ? 2.694 15.984 -12.179 1.00 67.94 98 LEU A O 1
ATOM 782 N N . LEU A 1 99 ? 3.722 17.179 -13.774 1.00 70.62 99 LEU A N 1
ATOM 783 C CA . LEU A 1 99 ? 2.925 18.388 -13.567 1.00 70.62 99 LEU A CA 1
ATOM 784 C C . LEU A 1 99 ? 1.707 18.342 -14.493 1.00 70.62 99 LEU A C 1
ATOM 786 O O . LEU A 1 99 ? 1.844 18.438 -15.713 1.00 70.62 99 LEU A O 1
ATOM 790 N N . LEU A 1 100 ? 0.522 18.179 -13.908 1.00 62.69 100 LEU A N 1
ATOM 791 C CA . LEU A 1 100 ? -0.749 18.260 -14.623 1.00 62.69 100 LEU A CA 1
ATOM 792 C C . LEU A 1 100 ? -1.179 19.732 -14.702 1.00 62.69 100 LEU A C 1
ATOM 794 O O . LEU A 1 100 ? -1.187 20.420 -13.682 1.00 62.69 100 LEU A O 1
ATOM 798 N N . ARG A 1 101 ? -1.471 20.208 -15.916 1.00 59.22 101 ARG A N 1
ATOM 799 C CA . ARG A 1 101 ? -2.058 21.527 -16.192 1.00 59.22 101 ARG A CA 1
ATOM 800 C C . ARG A 1 101 ? -3.535 21.377 -16.509 1.00 59.22 101 ARG A C 1
ATOM 802 O O . ARG A 1 101 ? -3.863 20.374 -17.183 1.00 59.22 101 ARG A O 1
#

Radius of gyration: 13.84 Å; Cα contacts (8 Å, |Δi|>4): 130; chains: 1; bounding box: 29×35×36 Å

Solvent-accessible surface area (backbone atoms only — not comparable to full-atom values): 6234 Å² total; per-residue (Å²): 117,79,92,45,46,67,56,53,51,30,50,74,69,72,42,95,56,74,74,66,45,80,30,74,49,53,83,63,53,68,66,61,78,80,56,92,40,94,55,14,27,28,41,38,50,40,58,77,59,96,65,86,64,81,86,52,64,64,50,66,57,37,46,80,88,48,46,43,59,53,42,44,56,51,28,61,77,46,72,69,54,36,35,31,45,39,26,52,39,76,89,69,95,72,86,84,84,84,84,86,130

Foldseek 3Di:
DVVCVVLVVCVVVVHDHWPKDKALALVPLCCLVPDDQPQAKKKFKDFPDPDDSPPQDIDGSQHSVCPRVVRVVSCVVVVSR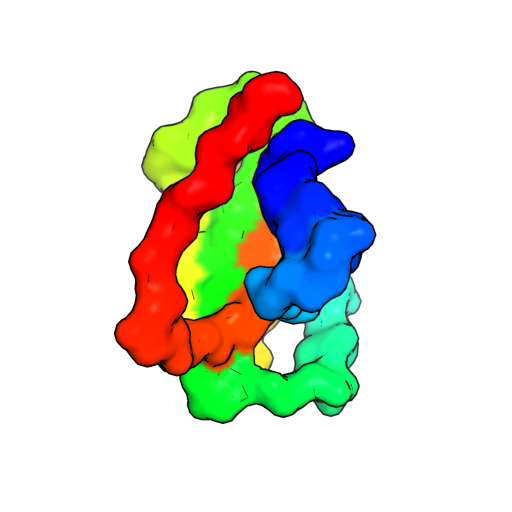IMIIMTHDDPDPDDDDDDDD

Sequence (101 aa):
MRKLDGLIELRRRGLPCPDWRVVRNASEIDFLGEQNAPLGWIIRSCLEEGGNELGLPWKAYVQKHEVAGVVEEFSERLRGKGIFIVQPCWNSVVSGNLLLR

Mean predicted aligned error: 5.22 Å

pLDDT: mean 86.56, std 9.64, range [59.22, 96.81]

Secondary structure (DSSP, 8-state):
-GGGHHHHHHHHTT------EEESSTTS-GGGGT---TT-EEEEEEESSS---TT--EEEEE-GGGHHHHHHHHHHHTTT-EEEEEEE----SS-------

Nearest PDB structures (foldseek):
  6mel-assembly1_B  TM=6.588E-01  e=1.727E-01  Campylobacter jejuni RM1221
  2nu6-assembly1_B  TM=6.328E-01  e=1.615E-01  Escherichia coli
  5ig9-assembly2_D  TM=5.871E-01  e=1.045E+00  Microcystis aeruginosa MRC
  5ig9-assembly1_A  TM=5.372E-01  e=8.006E-01  Microcystis aeruginosa MRC
  5ig9-assembly1_B  TM=5.401E-01  e=1.905E+00  Microcystis aeruginosa MRC